Protein AF-A0A4P5XB77-F1 (afdb_monomer_lite)

pLDDT: mean 93.97, std 8.88, range [41.88, 98.81]

Structure (mmCIF, N/CA/C/O backbone):
data_AF-A0A4P5XB77-F1
#
_entry.id   AF-A0A4P5XB77-F1
#
loop_
_atom_site.group_PDB
_atom_site.id
_atom_site.type_symbol
_atom_site.label_atom_id
_atom_site.label_alt_id
_atom_site.label_comp_id
_atom_site.label_asym_id
_atom_site.label_entity_id
_atom_site.label_seq_id
_atom_site.pdbx_PDB_ins_code
_atom_site.Cartn_x
_atom_site.Cartn_y
_atom_site.Cartn_z
_atom_site.occupancy
_atom_site.B_iso_or_equiv
_atom_site.auth_seq_id
_atom_site.auth_comp_id
_atom_site.auth_asym_id
_atom_site.auth_atom_id
_atom_site.pdbx_PDB_model_num
ATOM 1 N N . MET A 1 1 ? -38.094 12.643 9.708 1.00 41.88 1 MET A N 1
ATOM 2 C CA . MET A 1 1 ? -36.696 12.850 10.127 1.00 41.88 1 MET A CA 1
ATOM 3 C C . MET A 1 1 ? -35.900 11.771 9.413 1.00 41.88 1 MET A C 1
ATOM 5 O O . MET A 1 1 ? -36.090 10.614 9.746 1.00 41.88 1 MET A O 1
ATOM 9 N N . LYS A 1 2 ? -35.204 12.094 8.315 1.00 45.50 2 LYS A N 1
ATOM 10 C CA . LYS A 1 2 ? -34.362 11.101 7.633 1.00 45.50 2 LYS A CA 1
ATOM 11 C C . LYS A 1 2 ? -33.112 10.957 8.492 1.00 45.50 2 LYS A C 1
ATOM 13 O O . LYS A 1 2 ? -32.419 11.953 8.685 1.00 45.50 2 LYS A O 1
ATOM 18 N N . GLU A 1 3 ? -32.895 9.785 9.079 1.00 53.31 3 GLU A N 1
ATOM 19 C CA . GLU A 1 3 ? -31.577 9.446 9.610 1.00 53.31 3 GLU A CA 1
ATOM 20 C C . GLU A 1 3 ? -30.563 9.659 8.482 1.00 53.31 3 GLU A C 1
ATOM 22 O O . GLU A 1 3 ? -30.834 9.346 7.323 1.00 53.31 3 GLU A O 1
ATOM 27 N N . ASN A 1 4 ? -29.446 10.309 8.797 1.00 58.44 4 ASN A N 1
ATOM 28 C CA . ASN A 1 4 ? -28.354 10.472 7.850 1.00 58.44 4 ASN A CA 1
ATOM 29 C C . ASN A 1 4 ? -27.879 9.066 7.445 1.00 58.44 4 ASN A C 1
ATOM 31 O O . ASN A 1 4 ? -27.220 8.410 8.242 1.00 58.44 4 ASN A O 1
ATOM 35 N N . ASP A 1 5 ? -28.157 8.639 6.210 1.00 70.69 5 ASP A N 1
ATOM 36 C CA . ASP A 1 5 ? -27.653 7.393 5.593 1.00 70.69 5 ASP A CA 1
ATOM 37 C C . ASP A 1 5 ? -26.109 7.354 5.457 1.00 70.69 5 ASP A C 1
ATOM 39 O O . ASP A 1 5 ? -25.537 6.424 4.887 1.00 70.69 5 ASP A O 1
ATOM 43 N N . ALA A 1 6 ? -25.401 8.379 5.943 1.00 76.88 6 ALA A N 1
ATOM 44 C CA . ALA A 1 6 ? -23.952 8.454 5.878 1.00 76.88 6 ALA A CA 1
ATOM 45 C C . ALA A 1 6 ? -23.310 7.544 6.945 1.00 76.88 6 ALA A C 1
ATOM 47 O O . ALA A 1 6 ? -23.667 7.636 8.124 1.00 76.88 6 ALA A O 1
ATOM 48 N N . PRO A 1 7 ? -22.331 6.696 6.573 1.00 83.19 7 PRO A N 1
ATOM 49 C CA . PRO A 1 7 ? -21.612 5.862 7.530 1.00 83.19 7 PRO A CA 1
ATOM 50 C C . PRO A 1 7 ? -20.900 6.719 8.582 1.00 83.19 7 PRO A C 1
ATOM 52 O O . PRO A 1 7 ? -20.424 7.822 8.301 1.00 83.19 7 PRO A O 1
ATOM 55 N N . SER A 1 8 ? -20.792 6.193 9.805 1.00 92.56 8 SER A N 1
ATOM 56 C CA . SER A 1 8 ? -20.055 6.871 10.873 1.00 92.56 8 SER A CA 1
ATOM 57 C C . SER A 1 8 ? -18.573 7.043 10.499 1.00 92.56 8 SER A C 1
ATOM 59 O O . SER A 1 8 ? -18.037 6.239 9.730 1.00 92.56 8 SER A O 1
ATOM 61 N N . PRO A 1 9 ? -17.860 8.034 11.072 1.00 92.75 9 PRO A N 1
ATOM 62 C CA . PRO A 1 9 ? -16.430 8.217 10.810 1.00 92.75 9 PRO A CA 1
ATOM 63 C C . PRO A 1 9 ? -15.599 6.953 11.070 1.00 92.75 9 PRO A C 1
ATOM 65 O O . PRO A 1 9 ? -14.679 6.650 10.312 1.00 92.75 9 PRO A O 1
ATOM 68 N N . GLN A 1 10 ? -15.961 6.179 12.099 1.00 95.00 10 GLN A N 1
ATOM 69 C CA . GLN A 1 10 ? -15.297 4.916 12.410 1.00 95.00 10 GLN A CA 1
ATOM 70 C C . GLN A 1 10 ? -15.511 3.874 11.303 1.00 95.00 10 GLN A C 1
ATOM 72 O O . GLN A 1 10 ? -14.547 3.252 10.863 1.00 95.00 10 GLN A O 1
ATOM 77 N N . ILE A 1 11 ? -16.748 3.706 10.817 1.00 96.19 11 ILE A N 1
ATOM 78 C CA . ILE A 1 11 ? -17.057 2.771 9.724 1.00 96.19 11 ILE A CA 1
ATOM 79 C C . ILE A 1 11 ? -16.337 3.194 8.438 1.00 96.19 11 ILE A C 1
ATOM 81 O O . ILE A 1 11 ? -15.752 2.355 7.754 1.00 96.19 11 ILE A O 1
ATOM 85 N N . SER A 1 12 ? -16.318 4.491 8.128 1.00 95.25 12 SER A N 1
ATOM 86 C CA . SER A 1 12 ? -15.580 5.022 6.978 1.00 95.25 12 SER A CA 1
ATOM 87 C C . SER A 1 12 ? -14.086 4.699 7.066 1.00 95.25 12 SER A C 1
ATOM 89 O O . SER A 1 12 ? -13.512 4.200 6.101 1.00 95.25 12 SER A O 1
ATOM 91 N N . LEU A 1 13 ? -13.464 4.884 8.234 1.00 95.94 13 LEU A N 1
ATOM 92 C CA . LEU A 1 13 ? -12.056 4.539 8.434 1.00 95.94 13 LEU A CA 1
ATOM 93 C C . LEU A 1 13 ? -11.806 3.022 8.374 1.00 95.94 13 LEU A C 1
ATOM 95 O O . LEU A 1 13 ? -10.778 2.599 7.854 1.00 95.94 13 LEU A O 1
ATOM 99 N N . GLN A 1 14 ? -12.739 2.190 8.853 1.00 97.69 14 GLN A N 1
ATOM 100 C CA . GLN A 1 14 ? -12.654 0.728 8.717 1.00 97.69 14 GLN A CA 1
ATOM 101 C C . GLN A 1 14 ? -12.645 0.305 7.241 1.00 97.69 14 GLN A C 1
ATOM 103 O O . GLN A 1 14 ? -11.839 -0.537 6.850 1.00 97.69 14 GLN A O 1
ATOM 108 N N . ARG A 1 15 ? -13.481 0.937 6.408 1.00 97.12 15 ARG A N 1
ATOM 109 C CA . ARG A 1 15 ? -13.499 0.708 4.956 1.00 97.12 15 ARG A CA 1
ATOM 110 C C . ARG A 1 15 ? -12.195 1.144 4.302 1.00 97.12 15 ARG A C 1
ATOM 112 O O . ARG A 1 15 ? -11.616 0.356 3.562 1.00 97.12 15 ARG A O 1
ATOM 119 N N . VAL A 1 16 ? -11.691 2.340 4.620 1.00 96.69 16 VAL A N 1
ATOM 120 C CA . VAL A 1 16 ? -10.385 2.816 4.123 1.00 96.69 16 VAL A CA 1
ATOM 121 C C . VAL A 1 16 ? -9.269 1.851 4.524 1.00 96.69 16 VAL A C 1
ATOM 123 O O . VAL A 1 16 ? -8.468 1.456 3.685 1.00 96.69 16 VAL A O 1
ATOM 126 N N . ARG A 1 17 ? -9.258 1.381 5.777 1.00 97.56 17 ARG A N 1
ATOM 127 C CA . ARG A 1 17 ? -8.310 0.363 6.245 1.00 97.56 17 ARG A CA 1
ATOM 128 C C . ARG A 1 17 ? -8.385 -0.917 5.405 1.00 97.56 17 ARG A C 1
ATOM 130 O O . ARG A 1 17 ? -7.350 -1.480 5.065 1.00 97.56 17 ARG A O 1
ATOM 137 N N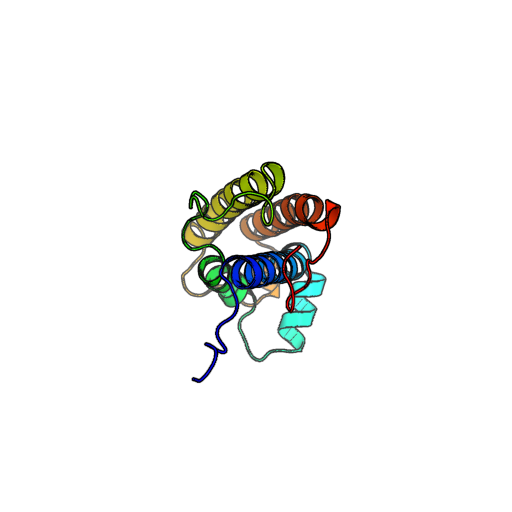 . ASN A 1 18 ? -9.587 -1.374 5.059 1.00 98.38 18 ASN A N 1
ATOM 138 C CA . ASN A 1 18 ? -9.759 -2.540 4.193 1.00 98.38 18 ASN A CA 1
ATOM 139 C C . ASN A 1 18 ? -9.292 -2.272 2.753 1.00 98.38 18 ASN A C 1
ATOM 141 O O . ASN A 1 18 ? -8.681 -3.156 2.159 1.00 98.38 18 ASN A O 1
ATOM 145 N N . ARG A 1 19 ? -9.503 -1.063 2.210 1.00 97.88 19 ARG A N 1
ATOM 146 C CA . ARG A 1 19 ? -8.968 -0.677 0.892 1.00 97.88 19 ARG A CA 1
ATOM 147 C C . ARG A 1 19 ? -7.437 -0.645 0.877 1.00 97.88 19 ARG A C 1
ATOM 149 O O . ARG A 1 19 ? -6.831 -1.116 -0.076 1.00 97.88 19 ARG A O 1
ATOM 156 N N . ILE A 1 20 ? -6.806 -0.181 1.960 1.00 98.19 20 ILE A N 1
ATOM 157 C CA . ILE A 1 20 ? -5.345 -0.252 2.131 1.00 98.19 20 ILE A CA 1
ATOM 158 C C . ILE A 1 20 ? -4.866 -1.710 2.087 1.00 98.19 20 ILE A C 1
ATOM 160 O O . ILE A 1 20 ? -3.873 -1.999 1.426 1.00 98.19 20 ILE A O 1
ATOM 164 N N . ILE A 1 21 ? -5.572 -2.639 2.745 1.00 98.56 21 ILE A N 1
ATOM 165 C CA . ILE A 1 21 ? -5.241 -4.074 2.684 1.00 98.56 21 ILE A CA 1
ATOM 166 C C . ILE A 1 21 ? -5.320 -4.591 1.246 1.00 98.56 21 ILE A C 1
ATOM 168 O O . ILE A 1 21 ? -4.376 -5.224 0.792 1.00 98.56 21 ILE A O 1
ATOM 172 N N . GLU A 1 22 ? -6.406 -4.300 0.529 1.00 98.00 22 GLU A N 1
ATOM 173 C CA . GLU A 1 22 ? -6.591 -4.730 -0.866 1.00 98.00 22 GLU A CA 1
ATOM 174 C C . GLU A 1 22 ? -5.493 -4.192 -1.787 1.00 98.00 22 GLU A C 1
ATOM 176 O O . GLU A 1 22 ? -4.911 -4.940 -2.569 1.00 98.00 22 GLU A O 1
ATOM 181 N N . TYR A 1 23 ? -5.148 -2.912 -1.645 1.00 98.38 23 TYR A N 1
ATOM 182 C CA . TYR A 1 23 ? -4.038 -2.318 -2.378 1.00 98.38 23 TYR A CA 1
ATOM 183 C C . TYR A 1 23 ? -2.712 -3.041 -2.074 1.00 98.38 23 TYR A C 1
ATOM 185 O O . TYR A 1 23 ? -1.969 -3.400 -2.988 1.00 98.38 23 TYR A O 1
ATOM 193 N N . LEU A 1 24 ? -2.415 -3.304 -0.796 1.00 98.62 24 LEU A N 1
ATOM 194 C CA . LEU A 1 24 ? -1.181 -3.979 -0.383 1.00 98.62 24 LEU A CA 1
ATOM 195 C C . LEU A 1 24 ? -1.129 -5.452 -0.838 1.00 98.62 24 LEU A C 1
ATOM 197 O O . LEU A 1 24 ? -0.049 -5.949 -1.163 1.00 98.62 24 LEU A O 1
ATOM 201 N N . GLU A 1 25 ? -2.267 -6.151 -0.897 1.00 98.56 25 GLU A N 1
ATOM 202 C CA . GLU A 1 25 ? -2.385 -7.509 -1.456 1.00 98.56 25 GLU A CA 1
ATOM 203 C C . GLU A 1 25 ? -1.970 -7.551 -2.935 1.00 98.56 25 GLU A C 1
ATOM 205 O O . GLU A 1 25 ? -1.267 -8.475 -3.347 1.00 98.56 25 GLU A O 1
ATOM 210 N N . VAL A 1 26 ? -2.326 -6.530 -3.722 1.00 98.25 26 VAL A N 1
ATOM 211 C CA . VAL A 1 26 ? -1.883 -6.419 -5.121 1.00 98.25 26 VAL A CA 1
ATOM 212 C C . VAL A 1 26 ? -0.418 -5.985 -5.199 1.00 98.25 26 VAL A C 1
ATOM 214 O O . VAL A 1 26 ? 0.396 -6.647 -5.841 1.00 98.25 26 VAL A O 1
ATOM 217 N N . ALA A 1 27 ? -0.042 -4.904 -4.513 1.00 98.25 27 ALA A N 1
ATOM 218 C CA . ALA A 1 27 ? 1.300 -4.331 -4.604 1.00 98.25 27 ALA A CA 1
ATOM 219 C C . ALA A 1 27 ? 2.407 -5.306 -4.155 1.00 98.25 27 ALA A C 1
ATOM 221 O O . ALA A 1 27 ? 3.508 -5.274 -4.701 1.00 98.25 27 ALA A O 1
ATOM 222 N N . SER A 1 28 ? 2.122 -6.205 -3.208 1.00 98.50 28 SER A N 1
ATOM 223 C CA . SER A 1 28 ? 3.092 -7.167 -2.655 1.00 98.50 28 SER A CA 1
ATOM 224 C C . SER A 1 28 ? 3.416 -8.374 -3.548 1.00 98.50 28 SER A C 1
ATOM 226 O O . SER A 1 28 ? 4.345 -9.128 -3.237 1.00 98.50 28 SER A O 1
ATOM 228 N N . SER A 1 29 ? 2.712 -8.550 -4.671 1.00 98.31 29 SER A N 1
ATOM 229 C CA . SER A 1 29 ? 2.836 -9.725 -5.539 1.00 98.31 29 SER A CA 1
ATOM 230 C C . SER A 1 29 ? 2.808 -9.341 -7.017 1.00 98.31 29 SER A C 1
ATOM 232 O O . SER A 1 29 ? 1.827 -8.790 -7.513 1.00 98.31 29 SER A O 1
ATOM 234 N N . PHE A 1 30 ? 3.867 -9.675 -7.761 1.00 98.12 30 PHE A N 1
ATOM 235 C CA . PHE A 1 30 ? 3.874 -9.465 -9.213 1.00 98.12 30 PHE A CA 1
ATOM 236 C C . PHE A 1 30 ? 2.833 -10.324 -9.929 1.00 98.12 30 PHE A C 1
ATOM 238 O O . PHE A 1 30 ? 2.259 -9.873 -10.916 1.00 98.12 30 PHE A O 1
ATOM 245 N N . ASP A 1 31 ? 2.525 -11.513 -9.414 1.00 98.25 31 ASP A N 1
ATOM 246 C CA . ASP A 1 31 ? 1.473 -12.350 -9.989 1.00 98.25 31 ASP A CA 1
ATOM 247 C C . ASP A 1 31 ? 0.090 -11.726 -9.776 1.00 98.25 31 ASP A C 1
ATOM 249 O O . ASP A 1 31 ? -0.703 -11.690 -10.713 1.00 98.25 31 ASP A O 1
ATOM 253 N N . SER A 1 32 ? -0.164 -11.116 -8.613 1.00 97.88 32 SER A N 1
ATOM 254 C CA . SER A 1 32 ? -1.404 -10.365 -8.370 1.00 97.88 32 SER A CA 1
ATOM 255 C C . SER A 1 32 ? -1.499 -9.123 -9.262 1.00 97.88 32 SER A C 1
ATOM 257 O O . SER A 1 32 ? -2.575 -8.788 -9.752 1.00 97.88 32 SER A O 1
ATOM 259 N N . GLN A 1 33 ? -0.379 -8.442 -9.527 1.00 97.88 33 GLN A N 1
AT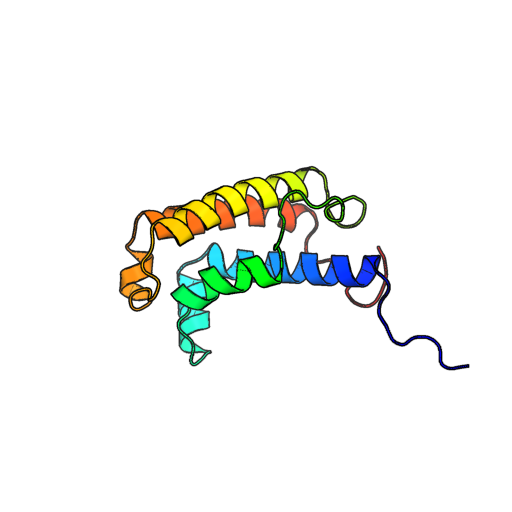OM 260 C CA . GLN A 1 33 ? -0.348 -7.323 -10.477 1.00 97.88 33 GLN A CA 1
ATOM 261 C C . GLN A 1 33 ? -0.631 -7.779 -11.913 1.00 97.88 33 GLN A C 1
ATOM 263 O O . GLN A 1 33 ? -1.360 -7.098 -12.635 1.00 97.88 33 GLN A O 1
ATOM 268 N N . ARG A 1 34 ? -0.099 -8.935 -12.331 1.00 97.62 34 ARG A N 1
ATOM 269 C CA . ARG A 1 34 ? -0.399 -9.539 -13.639 1.00 97.62 34 ARG A CA 1
ATOM 270 C C . ARG A 1 34 ? -1.856 -9.956 -13.750 1.00 97.62 34 ARG A C 1
ATOM 272 O O . ARG A 1 34 ? -2.482 -9.687 -14.770 1.00 97.62 34 ARG A O 1
ATOM 279 N N . GLU A 1 35 ? -2.403 -10.570 -12.706 1.00 97.44 35 GLU A N 1
ATOM 280 C CA . GLU A 1 35 ? -3.818 -10.922 -12.642 1.00 97.44 35 GLU A CA 1
ATOM 281 C C . GLU A 1 35 ? -4.694 -9.670 -12.741 1.00 97.44 35 GLU A C 1
ATOM 283 O O . GLU A 1 35 ? -5.638 -9.642 -13.531 1.00 97.44 35 GLU A O 1
ATOM 288 N N . TYR A 1 36 ? -4.352 -8.599 -12.020 1.00 96.12 36 TYR A N 1
ATOM 289 C CA . TYR A 1 36 ? -5.067 -7.333 -12.144 1.00 96.12 36 TYR A CA 1
ATOM 290 C C . TYR A 1 36 ? -4.979 -6.778 -13.576 1.00 96.12 36 TYR A C 1
ATOM 292 O O . TYR A 1 36 ? -5.994 -6.393 -14.157 1.00 96.12 36 TYR A O 1
ATOM 300 N N . HIS A 1 37 ? -3.795 -6.819 -14.190 1.00 95.25 37 HIS A N 1
ATOM 301 C CA . HIS A 1 37 ? -3.581 -6.326 -15.551 1.00 95.25 37 HIS A CA 1
ATOM 302 C C . HIS A 1 37 ? -4.365 -7.117 -16.602 1.00 95.25 37 HIS A C 1
ATOM 304 O O . HIS A 1 37 ? -4.861 -6.538 -17.564 1.00 95.25 37 HIS A O 1
ATOM 310 N N . ALA A 1 38 ? -4.517 -8.427 -16.408 1.00 95.31 38 ALA A N 1
ATOM 311 C CA . ALA A 1 38 ? -5.310 -9.275 -17.290 1.00 95.31 38 ALA A CA 1
ATOM 312 C C . ALA A 1 38 ? -6.820 -8.993 -17.192 1.00 95.31 38 ALA A C 1
ATOM 314 O O . ALA A 1 38 ? -7.548 -9.207 -18.161 1.00 95.31 38 ALA A O 1
ATOM 315 N N . ASN A 1 39 ? -7.292 -8.518 -16.035 1.00 94.44 39 ASN A N 1
ATOM 316 C CA . ASN A 1 39 ? -8.716 -8.358 -15.736 1.00 94.44 39 ASN A CA 1
ATOM 317 C C . ASN A 1 39 ? -9.228 -6.912 -15.834 1.00 94.44 39 ASN A C 1
ATOM 319 O O . ASN A 1 39 ? -10.436 -6.692 -15.746 1.00 94.44 39 ASN A O 1
ATOM 323 N N . ALA A 1 40 ? -8.349 -5.926 -16.024 1.00 89.94 40 ALA A N 1
ATOM 324 C CA . ALA A 1 40 ? -8.730 -4.521 -16.101 1.00 89.94 40 ALA A CA 1
ATOM 325 C C . ALA A 1 40 ? -8.041 -3.811 -17.279 1.00 89.94 40 ALA A C 1
ATOM 327 O O . ALA A 1 40 ? -6.831 -3.945 -17.455 1.00 89.94 40 ALA A O 1
ATOM 328 N N . PRO A 1 41 ? -8.769 -2.999 -18.070 1.00 90.81 41 PRO A N 1
ATOM 329 C CA . PRO A 1 41 ? -8.203 -2.249 -19.190 1.00 90.81 41 PRO A CA 1
ATOM 330 C C . PRO A 1 41 ? -7.459 -0.990 -18.704 1.00 90.81 41 PRO A C 1
ATOM 332 O O . PRO A 1 41 ? -7.746 0.124 -19.139 1.00 90.81 41 PRO A O 1
ATOM 335 N N . VAL A 1 42 ? -6.519 -1.162 -17.772 1.00 90.19 42 VAL A N 1
ATOM 336 C CA . VAL A 1 42 ? -5.753 -0.086 -17.130 1.00 90.19 42 VAL A CA 1
ATOM 337 C C . VAL A 1 42 ? -4.255 -0.385 -17.152 1.00 90.19 42 VAL A C 1
ATOM 339 O O . VAL A 1 42 ? -3.814 -1.537 -17.215 1.00 90.19 42 VAL A O 1
ATOM 342 N N . SER A 1 43 ? -3.445 0.670 -17.065 1.00 92.88 43 SER A N 1
ATOM 343 C CA . SER A 1 43 ? -2.015 0.519 -16.794 1.00 92.88 43 SER A CA 1
ATOM 344 C C . SER A 1 43 ? -1.823 0.249 -15.305 1.00 92.88 43 SER A C 1
ATOM 346 O O . SER A 1 43 ? -1.817 1.184 -14.507 1.00 92.88 43 SER A O 1
ATOM 348 N N . VAL A 1 44 ? -1.658 -1.023 -14.932 1.00 94.75 44 VAL A N 1
ATOM 349 C CA . VAL A 1 44 ? -1.431 -1.423 -13.533 1.00 94.75 44 VAL A CA 1
ATOM 350 C C . VAL A 1 44 ? -0.251 -0.687 -12.890 1.00 94.75 44 VAL A C 1
ATOM 352 O O . VAL A 1 44 ? -0.421 -0.226 -11.768 1.00 94.75 44 VAL A O 1
ATOM 355 N N . PRO A 1 45 ? 0.901 -0.476 -13.559 1.00 95.50 45 PRO A N 1
ATOM 356 C CA . PRO A 1 45 ? 1.965 0.358 -13.005 1.00 95.50 45 PRO A CA 1
ATOM 357 C C . PRO A 1 45 ? 1.503 1.762 -12.593 1.00 95.50 45 PRO A C 1
ATOM 359 O O . PRO A 1 45 ? 1.771 2.196 -11.476 1.00 95.50 45 PRO A O 1
ATOM 362 N N . ASN A 1 46 ? 0.770 2.459 -13.467 1.00 94.38 46 ASN A N 1
ATOM 363 C CA . ASN A 1 46 ? 0.262 3.796 -13.148 1.00 94.38 46 ASN A CA 1
ATOM 364 C C . ASN A 1 46 ? -0.780 3.731 -12.026 1.00 94.38 46 ASN A C 1
ATOM 366 O O . ASN A 1 46 ? -0.776 4.577 -11.139 1.00 94.38 46 ASN A O 1
ATOM 370 N N . GLU A 1 47 ? -1.637 2.711 -12.041 1.00 94.25 47 GLU A N 1
ATOM 371 C CA . GLU A 1 47 ? -2.667 2.508 -11.024 1.00 94.25 47 GLU A CA 1
ATOM 372 C C . GLU A 1 47 ? -2.065 2.269 -9.636 1.00 94.25 47 GLU A C 1
ATOM 374 O O . GLU A 1 47 ? -2.521 2.858 -8.663 1.00 94.25 47 GLU A O 1
ATOM 379 N N . MET A 1 48 ? -1.000 1.467 -9.539 1.00 94.56 48 MET A N 1
ATOM 380 C CA . MET A 1 48 ? -0.294 1.234 -8.276 1.00 94.56 48 MET A CA 1
ATOM 381 C C . MET A 1 48 ? 0.326 2.517 -7.722 1.00 94.56 48 MET A C 1
ATOM 383 O O . MET A 1 48 ? 0.344 2.714 -6.513 1.00 94.56 48 MET A O 1
ATOM 387 N N . ILE A 1 49 ? 0.809 3.422 -8.574 1.00 94.44 49 ILE A N 1
ATOM 388 C CA . ILE A 1 49 ? 1.263 4.723 -8.083 1.00 94.44 49 ILE A CA 1
ATOM 389 C C . ILE A 1 49 ? 0.064 5.568 -7.644 1.00 94.44 49 ILE A C 1
ATOM 391 O O . ILE A 1 49 ? 0.007 5.969 -6.487 1.00 94.44 49 ILE A O 1
ATOM 395 N N . ASN A 1 50 ? -0.922 5.774 -8.512 1.00 92.44 50 ASN A N 1
ATOM 396 C CA . ASN A 1 50 ? -1.990 6.746 -8.277 1.00 92.44 50 ASN A CA 1
ATOM 397 C C . ASN A 1 50 ? -2.953 6.347 -7.145 1.00 92.44 50 ASN A C 1
ATOM 399 O O . ASN A 1 50 ? -3.283 7.182 -6.307 1.00 92.44 50 ASN A O 1
ATOM 403 N N . GLN A 1 51 ? -3.369 5.077 -7.067 1.00 93.75 51 GLN A N 1
ATOM 404 C CA . GLN A 1 51 ? -4.384 4.640 -6.096 1.00 93.75 51 GLN A CA 1
ATOM 405 C C . GLN A 1 51 ? -3.938 4.745 -4.638 1.00 93.75 51 GLN A C 1
ATOM 407 O O . GLN A 1 51 ? -4.775 4.774 -3.737 1.00 93.75 51 GLN A O 1
ATOM 412 N N . TRP A 1 52 ? -2.633 4.750 -4.365 1.00 95.75 52 TRP A N 1
ATOM 413 C CA . TRP A 1 52 ? -2.166 4.849 -2.986 1.00 95.75 52 TRP A CA 1
ATOM 414 C C . TRP A 1 52 ? -2.596 6.168 -2.334 1.00 95.75 52 TRP A C 1
ATOM 416 O O . TRP A 1 52 ? -3.054 6.167 -1.189 1.00 95.75 52 TRP A O 1
ATOM 426 N N . GLU A 1 53 ? -2.495 7.285 -3.059 1.00 92.56 53 GLU A N 1
ATOM 427 C CA . GLU A 1 53 ? -2.846 8.610 -2.534 1.00 92.56 53 GLU A CA 1
ATOM 428 C C . GLU A 1 53 ? -4.354 8.792 -2.338 1.00 92.56 53 GLU A C 1
ATOM 430 O O . GLU A 1 53 ? -4.757 9.541 -1.445 1.00 92.56 53 GLU A O 1
ATOM 435 N N . ASP A 1 54 ? -5.183 8.047 -3.078 1.00 92.00 54 ASP A N 1
ATOM 436 C CA . ASP A 1 54 ? -6.640 8.042 -2.888 1.00 92.00 54 ASP A CA 1
ATOM 437 C C . ASP A 1 54 ? -7.028 7.562 -1.480 1.00 92.00 54 ASP A C 1
ATOM 439 O O . ASP A 1 54 ? -8.015 8.023 -0.898 1.00 92.00 54 ASP A O 1
ATOM 443 N N . TRP A 1 55 ? -6.231 6.658 -0.901 1.00 93.12 55 TRP A N 1
ATOM 444 C CA . TRP A 1 55 ? -6.449 6.134 0.448 1.00 93.12 55 TRP A CA 1
ATOM 445 C C . TRP A 1 55 ? -5.575 6.817 1.500 1.00 93.12 55 TRP A C 1
ATOM 447 O O . TRP A 1 55 ? -6.013 6.985 2.640 1.00 93.12 55 TRP A O 1
ATOM 457 N N . VAL A 1 56 ? -4.348 7.206 1.146 1.00 92.56 56 VAL A N 1
ATOM 458 C CA . VAL A 1 56 ? -3.341 7.741 2.072 1.00 92.56 56 VAL A CA 1
ATOM 459 C C . VAL A 1 56 ? -2.743 9.044 1.538 1.00 92.56 56 VAL A C 1
ATOM 461 O O . VAL A 1 56 ? -1.566 9.118 1.189 1.00 92.56 56 VAL A O 1
ATOM 464 N N . ALA A 1 57 ? -3.555 10.101 1.547 1.00 85.94 57 ALA A N 1
ATOM 465 C CA . ALA A 1 57 ? -3.115 11.450 1.182 1.00 85.94 57 ALA A CA 1
ATOM 466 C C . ALA A 1 57 ? -2.089 12.043 2.173 1.00 85.94 57 ALA A C 1
ATOM 468 O O . ALA A 1 57 ? -1.162 12.743 1.778 1.00 85.94 57 ALA A O 1
ATOM 469 N N . ASP A 1 58 ? -2.238 11.757 3.471 1.00 91.19 58 ASP A N 1
ATOM 470 C CA . ASP A 1 58 ? -1.282 12.151 4.513 1.00 91.19 58 ASP A CA 1
ATOM 471 C C . ASP A 1 58 ? -1.002 10.956 5.438 1.00 91.19 58 ASP A C 1
ATOM 473 O O . ASP A 1 58 ? -1.860 10.617 6.259 1.00 91.19 58 ASP A O 1
ATOM 477 N N . PRO A 1 59 ? 0.183 10.319 5.370 1.00 89.81 59 PRO A N 1
ATOM 478 C CA . PRO A 1 59 ? 0.522 9.165 6.208 1.00 89.81 59 PRO A CA 1
ATOM 479 C C . PRO A 1 59 ? 0.678 9.524 7.695 1.00 89.81 59 PRO A C 1
ATOM 481 O O . PRO A 1 59 ? 0.710 8.641 8.552 1.00 89.81 59 PRO A O 1
ATOM 484 N N . THR A 1 60 ? 0.786 10.813 8.025 1.00 90.38 60 THR A N 1
ATOM 485 C CA . THR A 1 60 ? 0.947 11.300 9.400 1.00 90.38 60 THR A CA 1
ATOM 486 C C . THR A 1 60 ? -0.364 11.728 10.048 1.00 90.38 60 THR A C 1
ATOM 488 O O . THR A 1 60 ? -0.373 11.968 11.262 1.00 90.38 60 THR A O 1
ATOM 491 N N . SER A 1 61 ? -1.458 11.736 9.275 1.00 92.19 61 SER A N 1
ATOM 492 C CA . SER A 1 61 ? -2.773 12.213 9.694 1.00 92.19 61 SER A CA 1
ATOM 493 C C . SER A 1 61 ? -3.186 11.658 11.064 1.00 92.19 61 SER A C 1
ATOM 495 O O . SER A 1 61 ? -3.035 10.458 11.331 1.00 92.19 61 SER A O 1
ATOM 497 N N . PRO A 1 62 ? -3.748 12.502 11.949 1.00 89.69 62 PRO A N 1
ATOM 498 C CA . PRO A 1 62 ? -4.237 12.067 13.254 1.00 89.69 62 PRO A CA 1
ATOM 499 C C . PRO A 1 62 ? -5.429 11.103 13.151 1.00 89.69 62 PRO A C 1
ATOM 501 O O . PRO A 1 62 ? -5.772 10.468 14.144 1.00 89.69 62 PRO A O 1
ATOM 504 N N . LEU A 1 63 ? -6.046 10.968 11.968 1.00 89.38 63 LEU A N 1
ATOM 505 C CA . LEU A 1 63 ? -7.113 9.997 11.712 1.00 89.38 63 LEU A CA 1
ATOM 506 C C . LEU A 1 63 ? -6.618 8.545 11.766 1.00 89.38 63 LEU A C 1
ATOM 508 O O . LEU A 1 63 ? -7.413 7.649 12.039 1.00 89.38 63 LEU A O 1
ATOM 512 N N . TRP A 1 64 ? -5.322 8.298 11.549 1.00 93.00 64 TRP A N 1
ATOM 513 C CA . TRP A 1 64 ? -4.708 6.969 11.641 1.00 93.00 64 TRP A CA 1
ATOM 514 C C . TRP A 1 64 ? -4.510 6.544 13.103 1.00 93.00 64 TRP A C 1
ATOM 516 O O . TRP A 1 64 ? -3.384 6.373 13.573 1.00 93.00 64 TRP A O 1
ATOM 526 N N . ALA A 1 65 ? -5.612 6.411 13.841 1.00 93.19 65 ALA A N 1
ATOM 527 C CA . ALA A 1 65 ? -5.619 6.200 15.283 1.00 93.19 65 ALA A CA 1
ATOM 528 C C . ALA A 1 65 ? -6.448 4.972 15.722 1.00 93.19 65 ALA A C 1
ATOM 530 O O . ALA A 1 65 ? -7.322 4.493 14.984 1.00 93.19 65 ALA A O 1
ATOM 531 N N . PRO A 1 66 ? -6.208 4.465 16.948 1.00 95.12 66 PRO A N 1
ATOM 532 C CA . PRO A 1 66 ? -7.032 3.423 17.550 1.00 95.12 66 PRO A CA 1
ATOM 533 C C . PRO A 1 66 ? -8.501 3.860 17.731 1.00 95.12 66 PRO A C 1
ATOM 535 O O . PRO A 1 66 ? -8.763 5.048 17.916 1.00 95.12 66 PRO A O 1
ATOM 538 N N . PRO A 1 67 ? -9.465 2.917 17.731 1.00 95.50 67 PRO A N 1
ATOM 539 C CA . PRO A 1 67 ? -9.263 1.467 17.667 1.00 95.50 67 PRO A CA 1
ATOM 540 C C . PRO A 1 67 ? -9.110 0.924 16.239 1.00 95.50 67 PRO A C 1
ATOM 542 O O . PRO A 1 67 ? -8.713 -0.227 16.065 1.00 95.50 67 PRO A O 1
ATOM 545 N N . VAL A 1 68 ? -9.411 1.718 15.207 1.00 97.56 68 VAL A N 1
ATOM 546 C CA . VAL A 1 68 ? 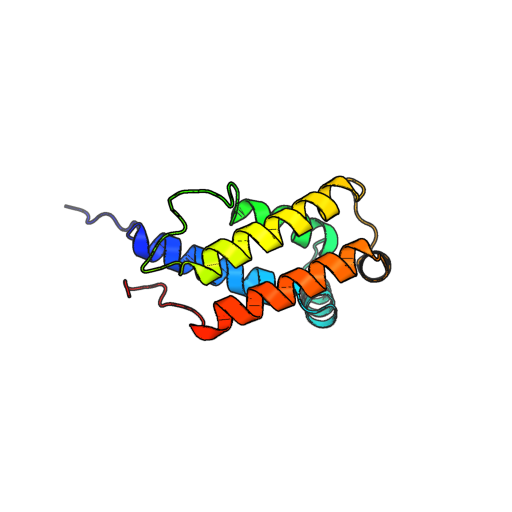-9.437 1.223 13.822 1.00 97.56 68 VAL A CA 1
ATOM 547 C C . VAL A 1 68 ? -8.029 0.921 13.329 1.00 97.56 68 VAL A C 1
ATOM 549 O O . VAL A 1 68 ? -7.775 -0.191 12.868 1.00 97.56 68 VAL A O 1
ATOM 552 N N . ILE A 1 69 ? -7.100 1.860 13.503 1.00 97.69 69 ILE A N 1
ATOM 553 C CA . ILE A 1 69 ? -5.710 1.729 13.066 1.00 97.69 69 ILE A CA 1
ATOM 554 C C . ILE A 1 69 ? -4.823 1.556 14.293 1.00 97.69 69 ILE A C 1
ATOM 556 O O . ILE A 1 69 ? -4.814 2.391 15.197 1.00 97.69 69 ILE A O 1
ATOM 560 N N . SER A 1 70 ? -4.088 0.450 14.354 1.00 97.81 70 SER A N 1
ATOM 561 C CA . SER A 1 70 ? -3.160 0.213 15.461 1.00 97.81 70 SER A CA 1
ATOM 562 C C . SER A 1 70 ? -1.902 1.088 15.325 1.00 97.81 70 SER A C 1
ATOM 564 O O . SER A 1 70 ? -1.565 1.518 14.220 1.00 97.81 70 SER A O 1
ATOM 566 N N . PRO A 1 71 ? -1.138 1.321 16.410 1.00 97.38 71 PRO A N 1
ATOM 567 C CA . PRO A 1 71 ? 0.150 2.009 16.307 1.00 97.38 71 PRO A CA 1
ATOM 568 C C . PRO A 1 71 ? 1.125 1.334 15.327 1.00 97.38 71 PRO A C 1
ATOM 570 O O . PRO A 1 71 ? 1.858 2.025 14.624 1.00 97.38 71 PRO A O 1
ATOM 573 N N . ALA A 1 72 ? 1.101 -0.002 15.244 1.00 98.12 72 ALA A N 1
ATOM 574 C CA . ALA A 1 72 ? 1.924 -0.762 14.305 1.00 98.12 72 ALA A CA 1
ATOM 575 C C . ALA A 1 72 ? 1.477 -0.554 12.849 1.00 98.12 72 ALA A C 1
ATOM 577 O O . ALA A 1 72 ? 2.312 -0.351 11.975 1.00 98.12 72 ALA A O 1
ATOM 578 N N . GLU A 1 73 ? 0.167 -0.545 12.589 1.00 98.44 73 GLU A N 1
ATOM 579 C CA . GLU A 1 73 ? -0.384 -0.258 11.258 1.00 98.44 73 GLU A CA 1
ATOM 580 C C . GLU A 1 73 ? -0.079 1.177 10.823 1.00 98.44 73 GLU A C 1
ATOM 582 O O . GLU A 1 73 ? 0.307 1.397 9.681 1.00 98.44 73 GLU A O 1
ATOM 587 N N . ARG A 1 74 ? -0.176 2.151 11.737 1.00 97.94 74 ARG A N 1
ATOM 588 C CA . ARG A 1 74 ? 0.208 3.540 11.459 1.00 97.94 74 ARG A CA 1
ATOM 589 C C . ARG A 1 74 ? 1.680 3.648 11.054 1.00 97.94 74 ARG A C 1
ATOM 591 O O . ARG A 1 74 ? 1.990 4.336 10.085 1.00 97.94 74 ARG A O 1
ATOM 598 N N . ALA A 1 75 ? 2.575 2.967 11.771 1.00 97.62 75 ALA A N 1
ATOM 599 C CA . ALA A 1 75 ? 3.990 2.917 11.406 1.00 97.62 75 ALA A CA 1
ATOM 600 C C . ALA A 1 75 ? 4.188 2.265 10.026 1.00 97.62 75 ALA A C 1
ATOM 602 O O . ALA A 1 75 ? 4.868 2.832 9.178 1.00 97.62 75 ALA A O 1
ATOM 603 N N . ALA A 1 76 ? 3.503 1.150 9.753 1.00 98.19 76 ALA A N 1
ATOM 604 C CA . ALA A 1 76 ? 3.560 0.464 8.463 1.00 98.19 76 ALA A CA 1
ATOM 605 C C . ALA A 1 76 ? 3.034 1.313 7.288 1.00 98.19 76 ALA A C 1
ATOM 607 O O . ALA A 1 76 ? 3.582 1.229 6.186 1.00 98.19 76 ALA A O 1
ATOM 608 N N . ILE A 1 77 ? 2.003 2.142 7.504 1.00 98.19 77 ILE A N 1
ATOM 609 C CA . ILE A 1 77 ? 1.527 3.127 6.517 1.00 98.19 77 ILE A CA 1
ATOM 610 C C . ILE A 1 77 ? 2.627 4.152 6.230 1.00 98.19 77 ILE A C 1
ATOM 612 O O . ILE A 1 77 ? 2.924 4.415 5.067 1.00 98.19 77 ILE A O 1
ATOM 616 N N . ALA A 1 78 ? 3.241 4.722 7.271 1.00 97.56 78 ALA A N 1
ATOM 617 C CA . ALA A 1 78 ? 4.283 5.735 7.117 1.00 97.56 78 ALA A CA 1
ATOM 618 C C . ALA A 1 78 ? 5.533 5.184 6.410 1.00 97.56 78 ALA A C 1
ATOM 620 O O . ALA A 1 78 ? 6.043 5.816 5.482 1.00 97.56 78 ALA A O 1
ATOM 621 N N . ASP A 1 79 ? 5.983 3.991 6.801 1.00 97.88 79 ASP A N 1
ATOM 622 C CA . ASP A 1 79 ? 7.142 3.323 6.208 1.00 97.88 79 ASP A CA 1
ATOM 623 C C . ASP A 1 79 ? 6.896 2.978 4.735 1.00 97.88 79 ASP A C 1
ATOM 625 O O . ASP A 1 79 ? 7.736 3.269 3.876 1.00 97.88 79 ASP A O 1
ATOM 629 N N . PHE A 1 80 ? 5.721 2.423 4.415 1.00 98.38 80 PHE A N 1
ATOM 630 C CA . PHE A 1 80 ? 5.354 2.135 3.031 1.00 98.38 80 PHE A CA 1
ATOM 631 C C . PHE A 1 80 ? 5.230 3.411 2.199 1.00 98.38 80 PHE A C 1
ATOM 633 O O . PHE A 1 80 ? 5.817 3.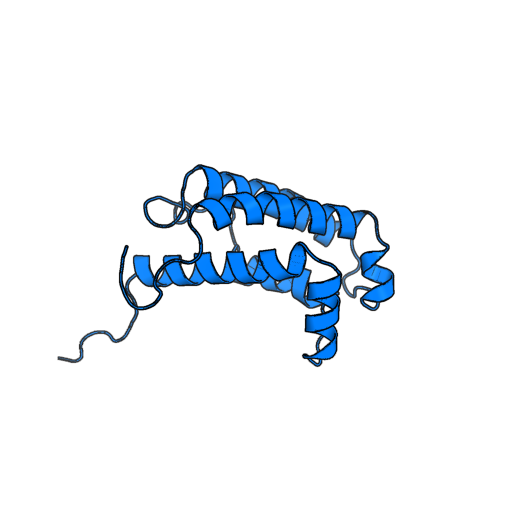485 1.122 1.00 98.38 80 PHE A O 1
ATOM 640 N N . HIS A 1 81 ? 4.546 4.442 2.707 1.00 98.19 81 HIS A N 1
ATOM 641 C CA . HIS A 1 81 ? 4.393 5.718 2.006 1.00 98.19 81 HIS A CA 1
ATOM 642 C C . HIS A 1 81 ? 5.760 6.348 1.687 1.00 98.19 81 HIS A C 1
ATOM 644 O O . HIS A 1 81 ? 5.959 6.887 0.600 1.00 98.19 81 HIS A O 1
ATOM 650 N N . ALA A 1 82 ? 6.741 6.241 2.590 1.00 97.62 82 ALA A N 1
ATOM 651 C CA . ALA A 1 82 ? 8.092 6.736 2.340 1.00 97.62 82 ALA A CA 1
ATOM 652 C C . ALA A 1 82 ? 8.806 5.998 1.191 1.00 97.62 82 ALA A C 1
ATOM 654 O O . ALA A 1 82 ? 9.581 6.619 0.458 1.00 97.62 82 ALA A O 1
ATOM 655 N N . VAL A 1 83 ? 8.569 4.692 1.025 1.00 98.12 83 VAL A N 1
ATOM 656 C CA . VAL A 1 83 ? 9.076 3.917 -0.121 1.00 98.12 83 VAL A CA 1
ATOM 657 C C . VAL A 1 83 ? 8.307 4.273 -1.387 1.00 98.12 83 VAL A C 1
ATOM 659 O O . VAL A 1 83 ? 8.938 4.593 -2.391 1.00 98.12 83 VAL A O 1
ATOM 662 N N . TRP A 1 84 ? 6.975 4.271 -1.324 1.00 98.06 84 TRP A N 1
ATOM 663 C CA . TRP A 1 84 ? 6.096 4.625 -2.434 1.00 98.06 84 TRP A CA 1
ATOM 664 C C . TRP A 1 84 ? 6.464 5.989 -3.026 1.00 98.06 84 TRP A C 1
ATOM 666 O O . TRP A 1 84 ? 6.714 6.070 -4.225 1.00 98.06 84 TRP A O 1
ATOM 676 N N . ARG A 1 85 ? 6.652 7.019 -2.189 1.00 96.75 85 ARG A N 1
ATOM 677 C CA . ARG A 1 85 ? 7.019 8.367 -2.649 1.00 96.75 85 ARG A CA 1
ATOM 678 C C . ARG A 1 85 ? 8.352 8.378 -3.393 1.00 96.75 85 ARG 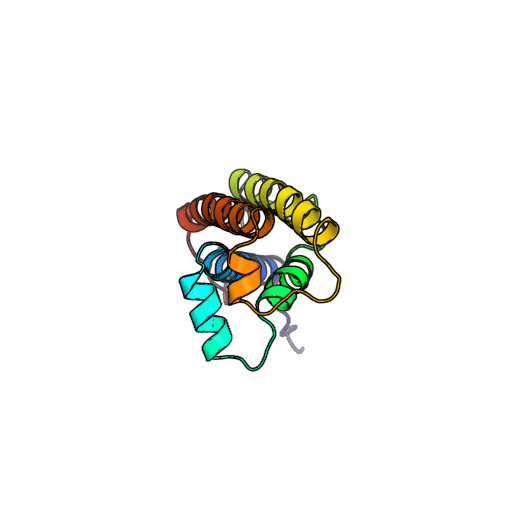A C 1
ATOM 680 O O . ARG A 1 85 ? 8.455 8.952 -4.465 1.00 96.75 85 ARG A O 1
ATOM 687 N N . LYS A 1 86 ? 9.365 7.675 -2.871 1.00 97.12 86 LYS A N 1
ATOM 688 C CA . LYS A 1 86 ? 10.666 7.543 -3.554 1.00 97.12 86 LYS A CA 1
ATOM 689 C C . LYS A 1 86 ? 10.543 6.833 -4.898 1.00 97.12 86 LYS A C 1
ATOM 691 O O . LYS A 1 86 ? 11.282 7.167 -5.816 1.00 97.12 86 LYS A O 1
ATOM 696 N N . VAL A 1 87 ? 9.682 5.819 -4.990 1.00 96.44 87 VAL A N 1
ATOM 697 C CA . VAL A 1 87 ? 9.439 5.101 -6.245 1.00 96.44 87 VAL A CA 1
ATOM 698 C C . VAL A 1 87 ? 8.760 6.036 -7.235 1.00 96.44 87 VAL A C 1
ATOM 700 O O . VAL A 1 87 ? 9.336 6.234 -8.301 1.00 96.44 87 VAL A O 1
ATOM 703 N N . ALA A 1 88 ? 7.655 6.676 -6.842 1.00 94.69 88 ALA A N 1
ATOM 704 C CA . ALA A 1 88 ? 6.923 7.651 -7.647 1.00 94.69 88 ALA A CA 1
ATOM 705 C C . ALA A 1 88 ? 7.840 8.770 -8.180 1.00 94.69 88 ALA A C 1
ATOM 707 O O . ALA A 1 88 ? 7.896 8.981 -9.389 1.00 94.69 88 ALA A O 1
ATOM 708 N N . ASP A 1 89 ? 8.649 9.389 -7.308 1.00 94.75 89 ASP A N 1
ATOM 709 C CA . ASP A 1 89 ? 9.613 10.446 -7.662 1.00 94.75 89 ASP A CA 1
ATOM 710 C C . ASP A 1 89 ? 10.713 9.970 -8.632 1.00 94.75 89 ASP A C 1
ATOM 712 O O . ASP A 1 89 ? 11.302 10.766 -9.364 1.00 94.75 89 ASP A O 1
ATOM 716 N N . SER A 1 90 ? 11.044 8.674 -8.611 1.00 92.06 90 SER A N 1
ATOM 717 C CA . SER A 1 90 ? 12.121 8.088 -9.424 1.00 92.06 90 SER A CA 1
ATOM 718 C C . SER A 1 90 ? 11.651 7.499 -10.754 1.00 92.06 90 SER A C 1
ATOM 720 O O . SER A 1 90 ? 12.480 7.105 -11.578 1.00 92.06 90 SER A O 1
ATOM 722 N N . THR A 1 91 ? 10.339 7.405 -10.959 1.00 89.38 91 THR A N 1
ATOM 723 C CA . THR A 1 91 ? 9.730 6.805 -12.146 1.00 89.38 91 THR A CA 1
ATOM 724 C C . THR A 1 91 ? 9.208 7.871 -13.107 1.00 89.38 91 THR A C 1
ATOM 726 O O . THR A 1 91 ? 8.816 8.952 -12.675 1.00 89.38 91 THR A O 1
ATOM 729 N N . PRO A 1 92 ? 9.191 7.605 -14.424 1.00 89.06 92 PRO A N 1
ATOM 730 C CA . PRO A 1 92 ? 8.602 8.531 -15.385 1.00 89.06 92 PRO A CA 1
ATOM 731 C C . PRO A 1 92 ? 7.089 8.678 -15.163 1.00 89.06 92 PRO A C 1
ATOM 733 O O . PRO A 1 92 ? 6.423 7.721 -14.779 1.00 89.06 92 PRO A O 1
ATOM 736 N N . ASN A 1 93 ? 6.532 9.842 -15.523 1.00 85.00 93 ASN A N 1
ATOM 737 C CA . ASN A 1 93 ? 5.083 10.116 -15.461 1.00 85.00 93 ASN A CA 1
ATOM 738 C C . ASN A 1 93 ? 4.229 9.078 -16.210 1.00 85.00 93 ASN A C 1
ATOM 740 O O . ASN A 1 93 ? 3.061 8.872 -15.892 1.00 85.00 93 ASN A O 1
ATOM 744 N N . HIS A 1 94 ? 4.804 8.457 -17.240 1.00 87.50 94 HIS A N 1
ATOM 745 C CA . HIS A 1 94 ? 4.212 7.327 -17.935 1.00 87.50 94 HIS A CA 1
ATOM 746 C C . HIS A 1 94 ? 5.110 6.119 -17.725 1.00 87.50 94 HIS A C 1
ATOM 748 O O . HIS A 1 94 ? 6.180 6.020 -18.332 1.00 87.50 94 HIS A O 1
ATOM 754 N N . LEU A 1 95 ? 4.672 5.217 -16.851 1.00 93.06 95 LEU A N 1
ATOM 755 C CA . LEU A 1 95 ? 5.394 3.984 -16.601 1.00 93.06 95 LEU A CA 1
ATOM 756 C C . LEU A 1 95 ? 5.370 3.073 -17.840 1.00 93.06 95 LEU A C 1
ATOM 758 O O . LEU A 1 95 ? 4.373 3.049 -18.572 1.00 93.06 95 LEU A O 1
ATOM 762 N N . PRO A 1 96 ? 6.451 2.307 -18.074 1.00 94.44 96 PRO A N 1
ATOM 763 C CA . PRO A 1 96 ? 6.469 1.250 -19.077 1.00 94.44 96 PRO A CA 1
ATOM 764 C C . PRO A 1 96 ? 5.362 0.200 -18.860 1.00 94.44 96 PRO A C 1
ATOM 766 O O . PRO A 1 96 ? 4.769 0.124 -17.776 1.00 94.44 96 PRO A O 1
ATOM 769 N N . PRO A 1 97 ? 5.106 -0.668 -19.859 1.00 95.44 97 PRO A N 1
ATOM 770 C CA . PRO A 1 97 ? 4.247 -1.837 -19.686 1.00 95.44 97 PRO A CA 1
ATOM 771 C C . PRO A 1 97 ? 4.655 -2.670 -18.466 1.00 95.44 97 PRO A C 1
ATOM 773 O O . PRO A 1 97 ? 5.837 -2.720 -18.119 1.00 95.44 97 PRO A O 1
ATOM 776 N N . LEU A 1 98 ? 3.688 -3.353 -17.844 1.00 96.19 98 LEU A N 1
ATOM 777 C CA . LEU A 1 98 ? 3.887 -4.053 -16.569 1.00 96.19 98 LEU A CA 1
ATOM 778 C C . LEU A 1 98 ? 5.131 -4.948 -16.558 1.00 96.19 98 LEU A C 1
ATOM 780 O O . LEU A 1 98 ? 5.939 -4.822 -15.646 1.00 96.19 98 LEU A O 1
ATOM 784 N N . GLU A 1 99 ? 5.323 -5.779 -17.586 1.00 96.81 99 GLU A N 1
ATOM 785 C CA . GLU A 1 99 ? 6.453 -6.719 -17.638 1.00 96.81 99 GLU A CA 1
ATOM 786 C C . GLU A 1 99 ? 7.826 -6.030 -17.648 1.00 96.81 99 GLU A C 1
ATOM 788 O O . GLU A 1 99 ? 8.789 -6.609 -17.173 1.00 96.81 99 GLU A O 1
ATOM 793 N N . GLN A 1 100 ? 7.925 -4.782 -18.116 1.00 97.00 100 GLN A N 1
ATOM 794 C CA . GLN A 1 100 ? 9.162 -3.999 -18.005 1.00 97.00 100 GLN A CA 1
ATOM 795 C C . GLN A 1 100 ? 9.272 -3.316 -16.637 1.00 97.00 100 GLN A C 1
ATOM 797 O O . GLN A 1 100 ? 10.355 -3.216 -16.067 1.00 97.00 100 GLN A O 1
ATOM 802 N N . THR A 1 101 ? 8.151 -2.838 -16.090 1.00 96.56 101 THR A N 1
ATOM 803 C CA . THR A 1 101 ? 8.130 -2.159 -14.789 1.00 96.56 101 THR A CA 1
ATOM 804 C C . THR A 1 101 ? 8.526 -3.100 -13.650 1.00 96.56 101 THR A C 1
ATOM 806 O O . THR A 1 101 ? 9.299 -2.702 -12.781 1.00 96.56 101 THR A O 1
ATOM 809 N N . ILE A 1 102 ? 8.058 -4.351 -13.655 1.00 96.56 102 ILE A N 1
ATOM 810 C CA . ILE A 1 102 ? 8.383 -5.324 -12.596 1.00 96.56 102 ILE A CA 1
ATOM 811 C C . ILE A 1 102 ? 9.866 -5.714 -12.551 1.00 96.56 102 ILE A C 1
ATOM 813 O O . ILE A 1 102 ? 10.345 -6.162 -11.514 1.00 96.56 102 ILE A O 1
ATOM 817 N N . GLU A 1 103 ? 10.606 -5.510 -13.642 1.00 96.94 103 GLU A N 1
ATOM 818 C CA . GLU A 1 103 ? 12.056 -5.728 -13.689 1.00 96.94 103 GLU A CA 1
ATOM 819 C C . GLU A 1 103 ? 12.840 -4.569 -13.048 1.00 96.94 103 GLU A C 1
ATOM 821 O O . GLU A 1 103 ? 14.038 -4.691 -12.776 1.00 96.94 103 GLU A O 1
ATOM 826 N N . LEU A 1 104 ? 12.190 -3.431 -12.775 1.00 96.00 104 LEU A N 1
ATOM 827 C CA . LEU A 1 104 ? 12.847 -2.276 -12.178 1.00 96.00 104 LEU A CA 1
ATOM 828 C C . LEU A 1 104 ? 13.184 -2.546 -10.702 1.00 96.00 104 LEU A C 1
ATOM 830 O O . LEU A 1 104 ? 12.297 -2.874 -9.909 1.00 96.00 104 LEU A O 1
ATOM 834 N N . PRO A 1 105 ? 14.418 -2.247 -10.248 1.00 96.88 105 PRO A N 1
ATOM 835 C CA . PRO A 1 105 ? 14.772 -2.351 -8.831 1.00 96.88 105 PRO A CA 1
ATOM 836 C C . PRO A 1 105 ? 13.898 -1.487 -7.912 1.00 96.88 105 PRO A C 1
ATOM 838 O O . PRO A 1 105 ? 13.735 -1.792 -6.733 1.00 96.88 105 PRO A O 1
ATOM 841 N N . ALA A 1 106 ? 13.353 -0.379 -8.427 1.00 96.31 106 ALA A N 1
ATOM 842 C CA . ALA A 1 106 ? 12.408 0.455 -7.690 1.00 96.31 106 ALA A CA 1
ATOM 843 C C . ALA A 1 106 ? 11.082 -0.270 -7.425 1.00 96.31 106 ALA A C 1
ATOM 845 O O . ALA A 1 106 ? 10.527 -0.133 -6.337 1.00 96.31 106 ALA A O 1
ATOM 846 N N . TRP A 1 107 ? 10.625 -1.083 -8.375 1.00 97.75 107 TRP A N 1
ATOM 847 C CA . TRP A 1 107 ? 9.375 -1.821 -8.261 1.00 97.75 107 TRP A CA 1
ATOM 848 C C . TRP A 1 107 ? 9.491 -3.007 -7.306 1.00 97.75 107 TRP A C 1
ATOM 850 O O . TRP A 1 107 ? 8.611 -3.210 -6.477 1.00 97.75 107 TRP A O 1
ATOM 860 N N . GLU A 1 108 ? 10.626 -3.712 -7.312 1.00 98.12 108 GLU A N 1
ATOM 861 C CA . GLU A 1 108 ? 10.900 -4.747 -6.305 1.00 98.12 108 GLU A CA 1
ATOM 862 C C . GLU A 1 108 ? 10.946 -4.163 -4.885 1.00 98.12 108 GLU A C 1
ATOM 864 O O . GLU A 1 108 ? 10.411 -4.753 -3.947 1.00 98.12 108 GLU A O 1
ATOM 869 N N . ARG A 1 109 ? 11.511 -2.957 -4.710 1.00 98.12 109 ARG A N 1
ATOM 870 C CA . ARG A 1 109 ? 11.459 -2.253 -3.416 1.00 98.12 109 ARG A CA 1
ATOM 871 C C . ARG A 1 109 ? 10.029 -1.917 -2.999 1.00 98.12 109 ARG A C 1
ATOM 873 O O . ARG A 1 109 ? 9.706 -2.082 -1.824 1.00 98.12 109 ARG A O 1
ATOM 880 N N . LEU A 1 110 ? 9.192 -1.456 -3.933 1.00 98.44 110 LEU A N 1
ATOM 881 C CA . LEU A 1 110 ? 7.776 -1.189 -3.674 1.00 98.44 110 LEU A CA 1
ATOM 882 C C . LEU A 1 110 ? 7.057 -2.469 -3.232 1.00 98.44 110 LEU A C 1
ATOM 884 O O . LEU A 1 110 ? 6.404 -2.474 -2.190 1.00 98.44 110 LEU A O 1
ATOM 888 N N . ARG A 1 111 ? 7.247 -3.561 -3.981 1.00 98.62 111 ARG A N 1
ATOM 889 C CA . ARG A 1 111 ? 6.667 -4.879 -3.708 1.00 98.62 111 ARG A CA 1
ATOM 890 C C . ARG A 1 111 ? 7.062 -5.400 -2.328 1.00 98.62 111 ARG A C 1
ATOM 892 O O . ARG A 1 111 ? 6.198 -5.767 -1.534 1.00 98.62 111 ARG A O 1
ATOM 899 N N . ALA A 1 112 ? 8.354 -5.384 -2.011 1.00 98.69 112 ALA A N 1
ATOM 900 C CA . ALA A 1 112 ? 8.863 -5.846 -0.723 1.00 98.69 112 ALA A CA 1
ATOM 901 C C . ALA A 1 112 ? 8.353 -4.988 0.451 1.00 98.69 112 ALA A C 1
ATOM 903 O O . ALA A 1 112 ? 8.008 -5.521 1.507 1.00 98.69 112 ALA A O 1
ATOM 904 N N . ALA A 1 113 ? 8.267 -3.665 0.276 1.00 98.75 113 ALA A N 1
ATOM 905 C CA . ALA A 1 113 ? 7.695 -2.779 1.288 1.00 98.75 113 ALA A CA 1
ATOM 906 C C . ALA A 1 113 ? 6.196 -3.050 1.495 1.00 98.75 113 ALA A C 1
ATOM 908 O O . ALA A 1 113 ? 5.747 -3.124 2.640 1.00 98.75 113 ALA A O 1
ATOM 909 N N . ALA A 1 114 ? 5.440 -3.257 0.411 1.00 98.75 114 ALA A N 1
ATOM 910 C CA . ALA A 1 114 ? 4.026 -3.614 0.483 1.00 98.75 114 ALA A CA 1
ATOM 911 C C . ALA A 1 114 ? 3.824 -4.935 1.230 1.00 98.75 114 ALA A C 1
ATOM 913 O O . ALA A 1 114 ? 2.958 -5.023 2.094 1.00 98.75 114 ALA A O 1
ATOM 914 N N . GLU A 1 115 ? 4.659 -5.940 0.954 1.00 98.81 115 GLU A N 1
ATOM 915 C CA . GLU A 1 115 ? 4.621 -7.235 1.635 1.00 98.81 115 GLU A CA 1
ATOM 916 C C . GLU A 1 115 ? 4.849 -7.087 3.148 1.00 98.81 115 GLU A C 1
ATOM 918 O O . GLU A 1 115 ? 4.099 -7.639 3.955 1.00 98.81 115 GLU A O 1
ATOM 923 N N . CYS A 1 116 ? 5.848 -6.298 3.555 1.00 98.69 116 CYS A N 1
ATOM 924 C CA . CYS A 1 116 ? 6.109 -6.014 4.965 1.00 98.69 116 CYS A CA 1
ATOM 925 C C . CYS A 1 116 ? 4.917 -5.333 5.650 1.00 98.69 116 CYS A C 1
ATOM 927 O O . CYS A 1 116 ? 4.504 -5.774 6.725 1.00 98.69 116 CYS A O 1
ATOM 929 N N . SER A 1 117 ? 4.336 -4.305 5.027 1.00 98.69 117 SER A N 1
ATOM 930 C CA . SER A 1 117 ? 3.178 -3.603 5.587 1.00 98.69 117 SER A CA 1
ATOM 931 C C . SER A 1 117 ? 1.930 -4.482 5.616 1.00 98.69 117 SER A C 1
ATOM 933 O O . SER A 1 117 ? 1.218 -4.496 6.621 1.00 98.69 117 SER A O 1
ATOM 935 N N . LEU A 1 118 ? 1.696 -5.290 4.579 1.00 98.75 118 LEU A N 1
ATOM 936 C CA . LEU A 1 118 ? 0.572 -6.221 4.516 1.00 98.75 118 LEU A CA 1
ATOM 937 C C . LEU A 1 118 ? 0.589 -7.207 5.688 1.00 98.75 118 LEU A C 1
ATOM 939 O O . LEU A 1 118 ? -0.442 -7.403 6.333 1.00 98.75 118 LEU A O 1
ATOM 943 N N . ARG A 1 119 ? 1.760 -7.768 6.023 1.00 98.75 119 ARG A N 1
ATOM 944 C CA . ARG A 1 119 ? 1.900 -8.680 7.172 1.00 98.75 119 ARG A CA 1
ATOM 945 C C . ARG A 1 119 ? 1.468 -8.034 8.490 1.00 98.75 119 ARG A C 1
ATOM 947 O O . ARG A 1 119 ? 0.931 -8.728 9.349 1.00 98.75 119 ARG A O 1
ATOM 954 N N . VAL A 1 120 ? 1.670 -6.724 8.662 1.00 98.75 120 VAL A N 1
ATOM 955 C CA . VAL A 1 120 ? 1.210 -5.991 9.855 1.00 98.75 120 VAL A CA 1
ATOM 956 C C . VAL A 1 120 ? -0.317 -5.912 9.886 1.00 98.75 120 VAL A C 1
ATOM 958 O O . VAL A 1 120 ? -0.923 -6.254 10.901 1.00 98.75 120 VAL A O 1
ATOM 961 N N . PHE A 1 121 ? -0.958 -5.534 8.777 1.00 98.56 121 PHE A N 1
ATOM 962 C CA . PHE A 1 121 ? -2.424 -5.462 8.705 1.00 98.56 121 PHE A CA 1
ATOM 963 C C . PHE A 1 121 ? -3.100 -6.831 8.856 1.00 98.56 121 PHE A C 1
ATOM 965 O O . PHE A 1 121 ? -4.154 -6.943 9.494 1.00 98.56 121 PHE A O 1
ATOM 972 N N . GLN A 1 122 ? -2.486 -7.885 8.315 1.00 98.12 122 GLN A N 1
ATOM 973 C CA . GLN A 1 122 ? -2.997 -9.255 8.384 1.00 98.12 122 GLN A CA 1
ATOM 974 C C . GLN A 1 122 ? -3.062 -9.811 9.812 1.00 98.12 122 GLN A C 1
ATOM 976 O O . GLN A 1 122 ? -3.866 -10.705 10.055 1.00 98.12 122 GLN A O 1
ATOM 981 N N . GLN A 1 123 ? -2.329 -9.242 10.780 1.00 98.25 123 GLN A N 1
ATOM 982 C CA . GLN A 1 123 ? -2.449 -9.635 12.194 1.00 98.25 123 GLN A CA 1
ATOM 983 C C . GLN A 1 123 ? -3.873 -9.461 12.737 1.00 98.25 123 GLN A C 1
ATOM 985 O O . GLN A 1 123 ? -4.291 -10.193 13.632 1.00 98.25 123 GLN A O 1
ATOM 990 N N . ARG A 1 124 ? -4.616 -8.485 12.204 1.00 97.69 124 ARG A N 1
ATOM 991 C CA . ARG A 1 124 ? -6.010 -8.203 12.578 1.00 97.69 124 ARG A CA 1
ATOM 992 C C . ARG A 1 124 ? -7.004 -8.524 11.461 1.00 97.69 124 ARG A C 1
ATOM 994 O O . ARG A 1 124 ? -8.201 -8.565 11.723 1.00 97.69 124 ARG A O 1
ATOM 1001 N N . GLY A 1 125 ? -6.523 -8.745 10.235 1.00 97.50 125 GLY A N 1
ATOM 1002 C CA . GLY A 1 125 ? -7.358 -9.003 9.062 1.00 97.50 125 GLY A CA 1
ATOM 1003 C C . GLY A 1 125 ? -8.217 -7.798 8.667 1.00 97.50 125 GLY A C 1
ATOM 1004 O O . GLY A 1 125 ? -7.953 -6.670 9.086 1.00 97.50 125 GLY A O 1
ATOM 1005 N N . ARG A 1 126 ? -9.238 -8.030 7.835 1.00 98.19 126 ARG A N 1
ATOM 1006 C CA . ARG A 1 126 ? -10.248 -7.022 7.470 1.00 98.19 126 ARG A CA 1
ATOM 1007 C C . ARG A 1 126 ? -11.203 -6.771 8.643 1.00 98.19 126 ARG A C 1
ATOM 1009 O O . ARG A 1 126 ? -11.515 -7.689 9.398 1.00 98.19 126 ARG A O 1
ATOM 1016 N N . LEU A 1 127 ? -11.678 -5.535 8.779 1.00 97.75 127 LEU A N 1
ATOM 1017 C CA . LEU A 1 127 ? -12.691 -5.157 9.774 1.00 97.75 127 LEU A CA 1
ATOM 1018 C C . LEU A 1 127 ? -14.093 -5.139 9.137 1.00 97.75 127 LEU A C 1
ATOM 1020 O O . LEU A 1 127 ? -14.187 -5.039 7.912 1.00 97.75 127 LEU A O 1
ATOM 1024 N N . PRO A 1 128 ? -15.184 -5.210 9.926 1.00 97.25 128 PRO A N 1
ATOM 1025 C CA . PRO A 1 128 ? -16.539 -5.042 9.405 1.00 97.25 128 PRO A CA 1
ATOM 1026 C C . PRO A 1 128 ? -16.703 -3.702 8.678 1.00 97.25 128 PRO A C 1
ATOM 1028 O O . PRO A 1 128 ? -16.094 -2.702 9.054 1.00 97.25 128 PRO A O 1
ATOM 1031 N N . GLU A 1 129 ? -17.538 -3.664 7.646 1.00 96.62 129 GLU A N 1
ATOM 1032 C CA . GLU A 1 129 ? -17.787 -2.444 6.859 1.00 96.62 129 GLU A CA 1
ATOM 1033 C C . GLU A 1 129 ? -19.188 -1.858 7.093 1.00 96.62 129 GLU A C 1
ATOM 1035 O O . GLU A 1 129 ? -19.502 -0.772 6.600 1.00 96.62 129 GLU A O 1
ATOM 1040 N N . ASP A 1 130 ? -20.025 -2.565 7.849 1.00 95.88 130 ASP A N 1
ATOM 1041 C CA . ASP A 1 130 ? -21.429 -2.267 8.145 1.00 95.88 130 ASP A CA 1
ATOM 1042 C C . ASP A 1 130 ? -21.669 -1.885 9.616 1.00 95.88 130 ASP A C 1
ATOM 1044 O O . ASP A 1 130 ? -22.708 -1.318 9.949 1.00 95.88 130 ASP A O 1
ATOM 1048 N N . ARG A 1 131 ? -20.698 -2.151 10.498 1.00 93.94 131 ARG A N 1
ATOM 1049 C CA . ARG A 1 131 ? -20.770 -1.843 11.932 1.00 93.94 131 ARG A CA 1
ATOM 1050 C C . ARG A 1 131 ? -19.410 -1.470 12.514 1.00 93.94 131 ARG A C 1
ATOM 1052 O O . ARG A 1 131 ? -18.373 -1.907 12.023 1.00 93.94 131 ARG A O 1
ATOM 1059 N N . ALA A 1 132 ? -19.422 -0.676 13.579 1.00 93.81 132 ALA A N 1
ATOM 1060 C CA . ALA A 1 132 ? -18.226 -0.355 14.353 1.00 93.81 132 ALA A CA 1
ATOM 1061 C C . ALA A 1 132 ? -17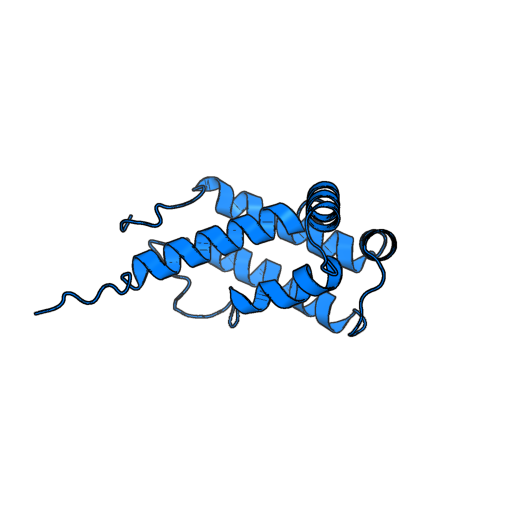.673 -1.603 15.070 1.00 93.81 132 ALA A C 1
ATOM 1063 O O . ALA A 1 132 ? -18.453 -2.445 15.526 1.00 93.81 132 ALA A O 1
ATOM 1064 N N . ILE A 1 133 ? -16.343 -1.713 15.141 1.00 91.44 133 ILE A N 1
ATOM 1065 C CA . ILE A 1 133 ? -15.634 -2.646 16.037 1.00 91.44 133 ILE A CA 1
ATOM 1066 C C . ILE A 1 133 ? -15.650 -2.190 17.492 1.00 91.44 133 ILE A C 1
ATOM 1068 O O . ILE A 1 133 ? -15.740 -0.958 17.714 1.00 91.44 133 ILE A O 1
#

Foldseek 3Di:
DDDPPDDDLQLVLLVLLQVLLVLLVCLQDLVSLVVVVVVDPDQSVLCNLPVLCVSPVDLQDPSCDPDRHDPLLSVLSVQLVVLSVVLVVVADPDHDHSVVNCPDPSSVSNNNSSVVSSVSSPVVDRDDNPDHD

Sequence (133 aa):
MKENDAPSPQISLQRVRNRIIEYLEVASSFDSQREYHANAPVSVPNEMINQWEDWVADPTSPLWAPPVISPAERAAIADFHAVWRKVADSTPNHLPPLEQTIELPAWERLRAAAECSLRVFQQRGRLPEDRAI

Radius of gyration: 15.81 Å; chains: 1; bounding box: 52×25×37 Å

Secondary structure (DSSP, 8-state):
-----SPPHHHHHHHHHHHHHHHHHHHT-HHHHHHHHHHSSS-HHHHHHHHHHHH-S-TT-TTS-TTTS-HHHHHHHHHHHHHHHHHHHHS-SSPPPHHHHTTSHHHHHHHHHHHHHHHHHHTT-PPPSSS--